Protein AF-A0A3N5XB33-F1 (afdb_monomer_lite)

Sequence (94 aa):
MGSILAEWDRVEEAERLLLENIELAERSAGNSSLKNAYMTLARLAMARGDTGRVFDLLDQADQNWSSTVFQAESQRIRALIMLGAADSQYRGVV

Radius of gyration: 15.43 Å; chains: 1; bounding box: 51×15×44 Å

pLDDT: mean 72.86, std 10.32, range [42.09, 86.31]

Foldseek 3Di:
DVVVVVVVVVLVVLLVVLVVQLVVCVVPVVLPSVLVSLVVQLVSCVVVVVNVSNLVSLVVNCVVDVDPVSVVVSVVSVVVNVVVVVVVVVVVPD

Secondary structure (DSSP, 8-state):
-HHHHHHHHHHHHHHHHHHHHHHHHHHHT-HHHHHHHHHHHHHHHHHTT-HHHHHHHHHHHHHH---HHHHHHHHHHHHHHHHHHHHHHHTT--

Structure (mmCIF, N/CA/C/O backbone):
data_AF-A0A3N5XB33-F1
#
_entry.id   AF-A0A3N5XB33-F1
#
loop_
_atom_site.group_PDB
_atom_site.id
_atom_site.type_symbol
_atom_site.label_atom_id
_atom_site.label_alt_id
_atom_site.label_comp_id
_atom_site.label_asym_id
_atom_site.label_entity_id
_atom_site.label_seq_id
_atom_site.pdbx_PDB_ins_code
_atom_site.Cartn_x
_atom_site.Cartn_y
_atom_site.Cartn_z
_atom_site.occupancy
_atom_site.B_iso_or_equiv
_atom_site.auth_seq_id
_atom_site.auth_comp_id
_atom_site.auth_asym_id
_atom_site.auth_atom_id
_atom_site.pdbx_PDB_model_num
ATOM 1 N N . MET A 1 1 ? -3.112 -5.798 27.303 1.00 55.59 1 MET A N 1
ATOM 2 C CA . MET A 1 1 ? -2.679 -4.431 26.935 1.00 55.59 1 MET A CA 1
ATOM 3 C C . MET A 1 1 ? -1.289 -4.416 26.307 1.00 55.59 1 MET A C 1
ATOM 5 O O . MET A 1 1 ? -1.171 -3.928 25.197 1.00 55.59 1 MET A O 1
ATOM 9 N N . GLY A 1 2 ? -0.265 -5.003 26.944 1.00 64.50 2 GLY A N 1
ATOM 10 C CA . GLY A 1 2 ? 1.102 -5.024 26.391 1.00 64.50 2 GLY A CA 1
ATOM 11 C C . GLY A 1 2 ? 1.273 -5.773 25.059 1.00 64.50 2 GLY A C 1
ATOM 12 O O . GLY A 1 2 ? 2.024 -5.312 24.213 1.00 64.50 2 GLY A O 1
ATOM 13 N N . SER A 1 3 ? 0.545 -6.874 24.829 1.00 62.06 3 SER A N 1
ATOM 14 C CA . SER A 1 3 ? 0.621 -7.635 23.566 1.00 62.06 3 SER A CA 1
ATOM 15 C C . SER A 1 3 ? 0.074 -6.861 22.367 1.00 62.06 3 SER A C 1
ATOM 17 O O . SER A 1 3 ? 0.688 -6.868 21.312 1.00 62.06 3 SER A O 1
ATOM 19 N N . ILE A 1 4 ? -1.037 -6.143 22.554 1.00 56.19 4 ILE A N 1
ATOM 20 C CA . ILE A 1 4 ? -1.638 -5.291 21.522 1.00 56.19 4 ILE A CA 1
ATOM 21 C C . ILE A 1 4 ? -0.688 -4.134 21.208 1.00 56.19 4 ILE A C 1
ATOM 23 O O . ILE A 1 4 ? -0.349 -3.935 20.055 1.00 56.19 4 ILE A O 1
ATOM 27 N N . LEU A 1 5 ? -0.171 -3.423 22.214 1.00 56.22 5 LEU A N 1
ATOM 28 C CA . LEU A 1 5 ? 0.796 -2.342 21.975 1.00 56.22 5 LEU A CA 1
ATOM 29 C C . LEU A 1 5 ? 2.051 -2.831 21.230 1.00 56.22 5 LEU A C 1
ATOM 31 O O . LEU A 1 5 ? 2.504 -2.155 20.317 1.00 56.22 5 LEU A O 1
ATOM 35 N N . ALA A 1 6 ? 2.559 -4.024 21.554 1.00 63.38 6 ALA A N 1
ATOM 36 C CA . ALA A 1 6 ? 3.691 -4.622 20.846 1.00 63.38 6 ALA A CA 1
ATOM 37 C C . ALA A 1 6 ? 3.350 -5.050 19.407 1.00 63.38 6 ALA A C 1
ATOM 39 O O . ALA A 1 6 ? 4.191 -4.962 18.519 1.00 63.38 6 ALA A O 1
ATOM 40 N N . GLU A 1 7 ? 2.131 -5.527 19.148 1.00 66.75 7 GLU A N 1
ATOM 41 C CA . GLU A 1 7 ? 1.676 -5.832 17.787 1.00 66.75 7 GLU A CA 1
ATOM 42 C C . GLU A 1 7 ? 1.526 -4.566 16.941 1.00 66.75 7 GLU A C 1
ATOM 44 O O . GLU A 1 7 ? 1.923 -4.568 15.778 1.00 66.75 7 GLU A O 1
ATOM 49 N N . TRP A 1 8 ? 1.018 -3.480 17.526 1.00 69.25 8 TRP A N 1
ATOM 50 C CA . TRP A 1 8 ? 0.895 -2.183 16.860 1.00 69.25 8 TRP A CA 1
ATOM 51 C C . TRP A 1 8 ? 2.258 -1.552 16.562 1.00 69.25 8 TRP A C 1
ATOM 53 O O . TRP A 1 8 ? 2.485 -1.127 15.432 1.00 69.25 8 TRP A O 1
ATOM 63 N N . ASP A 1 9 ? 3.188 -1.596 17.516 1.00 74.12 9 ASP A N 1
ATOM 64 C CA . ASP A 1 9 ? 4.566 -1.112 17.345 1.00 74.12 9 ASP A CA 1
ATOM 65 C C . ASP A 1 9 ? 5.295 -1.869 16.219 1.00 74.12 9 ASP A C 1
ATOM 67 O O . ASP A 1 9 ? 5.895 -1.275 15.325 1.00 74.12 9 ASP A O 1
ATOM 71 N N . ARG A 1 10 ? 5.129 -3.197 16.159 1.00 76.12 10 ARG A N 1
ATOM 72 C CA . ARG A 1 10 ? 5.677 -4.029 15.071 1.00 76.12 10 ARG A CA 1
ATOM 73 C C . ARG A 1 10 ? 5.046 -3.735 13.711 1.00 76.12 10 ARG A C 1
ATOM 75 O O . ARG A 1 10 ? 5.693 -3.904 12.680 1.00 76.12 10 ARG A O 1
ATOM 82 N N . VAL A 1 11 ? 3.779 -3.337 13.696 1.00 75.75 11 VAL A N 1
ATOM 83 C CA . VAL A 1 11 ? 3.038 -2.964 12.485 1.00 75.75 11 VAL A CA 1
ATOM 84 C C . VAL A 1 11 ? 3.486 -1.589 11.977 1.00 75.75 11 VAL A C 1
ATOM 86 O O . VAL A 1 11 ? 3.669 -1.420 10.773 1.00 75.75 11 VAL A O 1
ATOM 89 N N . GLU A 1 12 ? 3.725 -0.628 12.867 1.00 79.19 12 GLU A N 1
ATOM 90 C CA . GLU A 1 12 ? 4.309 0.680 12.535 1.00 79.19 12 GLU A CA 1
ATOM 91 C C . GLU A 1 12 ? 5.763 0.555 12.063 1.00 79.19 12 GLU A C 1
ATOM 93 O O . GLU A 1 12 ? 6.160 1.172 11.071 1.00 79.19 12 GLU A O 1
ATOM 98 N N . GLU A 1 13 ? 6.550 -0.303 12.709 1.00 79.50 13 GLU A N 1
ATOM 99 C CA . GLU A 1 13 ? 7.910 -0.611 12.282 1.00 79.50 13 GLU A CA 1
ATOM 100 C C . GLU A 1 13 ? 7.937 -1.272 10.898 1.00 79.50 13 GLU A C 1
ATOM 102 O O . GLU A 1 13 ? 8.729 -0.869 10.044 1.00 79.50 13 GLU A O 1
ATOM 107 N N . ALA A 1 14 ? 7.040 -2.231 10.642 1.00 78.06 14 ALA A N 1
ATOM 108 C CA . ALA A 1 14 ? 6.902 -2.856 9.332 1.00 78.06 14 ALA A CA 1
ATOM 109 C C . ALA A 1 14 ? 6.525 -1.836 8.248 1.00 78.06 14 ALA A C 1
ATOM 111 O O . ALA A 1 14 ? 7.106 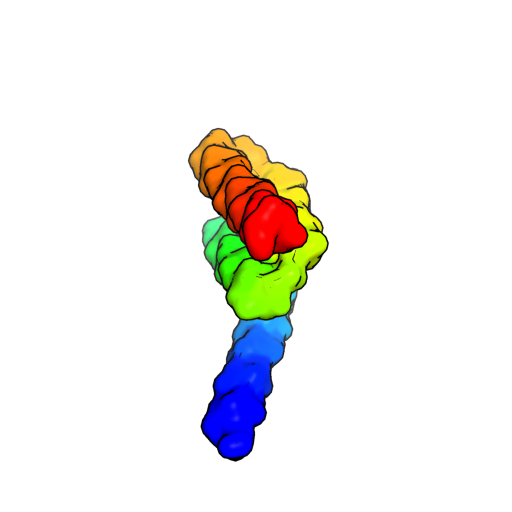-1.860 7.166 1.00 78.06 14 ALA A O 1
ATOM 112 N N . GLU A 1 15 ? 5.599 -0.914 8.530 1.00 80.50 15 GLU A N 1
ATOM 113 C CA . GLU A 1 15 ? 5.244 0.166 7.602 1.00 80.50 15 GLU A CA 1
ATOM 114 C C . GLU A 1 15 ? 6.452 1.047 7.270 1.00 80.50 15 GLU A C 1
ATOM 116 O O . GLU A 1 15 ? 6.736 1.290 6.097 1.00 80.50 15 GLU A O 1
ATOM 121 N N . ARG A 1 16 ? 7.199 1.478 8.289 1.00 83.00 16 ARG A N 1
ATOM 122 C CA . ARG A 1 16 ? 8.390 2.314 8.114 1.00 83.00 16 ARG A CA 1
ATOM 123 C C . ARG A 1 16 ? 9.463 1.618 7.275 1.00 83.00 16 ARG A C 1
ATOM 125 O O . ARG A 1 16 ? 9.982 2.226 6.344 1.00 83.00 16 ARG A O 1
ATOM 132 N N . LEU A 1 17 ? 9.758 0.349 7.562 1.00 81.62 17 LEU A N 1
ATOM 133 C CA . LEU A 1 17 ? 10.740 -0.436 6.805 1.00 81.62 17 LEU A CA 1
ATOM 134 C C . LEU A 1 17 ? 10.313 -0.643 5.346 1.00 81.62 17 LEU A C 1
ATOM 136 O O . LEU A 1 17 ? 11.156 -0.645 4.452 1.00 81.62 17 LEU A O 1
ATOM 140 N N . LEU A 1 18 ? 9.012 -0.806 5.085 1.00 79.50 18 LEU A N 1
ATOM 141 C CA . LEU A 1 18 ? 8.485 -0.930 3.724 1.00 79.50 18 LEU A CA 1
ATOM 142 C C . LEU A 1 18 ? 8.595 0.389 2.952 1.00 79.50 18 LEU A C 1
ATOM 144 O O . LEU A 1 18 ? 8.959 0.359 1.780 1.00 79.50 18 LEU A O 1
ATOM 148 N N . LEU A 1 19 ? 8.335 1.530 3.596 1.00 81.12 19 LEU A N 1
ATOM 149 C CA . LEU A 1 19 ? 8.513 2.856 2.991 1.00 81.12 19 LEU A CA 1
ATOM 150 C C . LEU A 1 19 ? 9.987 3.150 2.680 1.00 81.12 19 LEU A C 1
ATOM 152 O O . LEU A 1 19 ? 10.299 3.623 1.591 1.00 81.12 19 LEU A O 1
ATOM 156 N N . GLU A 1 20 ? 10.899 2.804 3.589 1.00 82.00 20 GLU A N 1
ATOM 157 C CA . GLU A 1 20 ? 12.342 2.933 3.354 1.00 82.00 20 GLU A CA 1
ATOM 158 C C . GLU A 1 20 ? 12.809 2.016 2.212 1.00 82.00 20 GLU A C 1
ATOM 160 O O . GLU A 1 20 ? 13.600 2.418 1.358 1.00 82.00 20 GLU A O 1
ATOM 165 N N . ASN A 1 21 ? 12.276 0.789 2.143 1.00 78.88 21 ASN A N 1
ATOM 166 C CA . ASN A 1 21 ? 12.561 -0.129 1.042 1.00 78.88 21 ASN A CA 1
ATOM 167 C C . ASN A 1 21 ? 12.101 0.442 -0.305 1.00 78.88 21 ASN A C 1
ATOM 169 O O . ASN A 1 21 ? 12.832 0.332 -1.286 1.00 78.88 21 ASN A O 1
ATOM 173 N N . ILE A 1 22 ? 10.926 1.077 -0.339 1.00 78.69 22 ILE A N 1
ATOM 174 C CA . ILE A 1 22 ? 10.409 1.768 -1.524 1.00 78.69 22 ILE A CA 1
ATOM 175 C C . ILE A 1 22 ? 11.368 2.888 -1.938 1.00 78.69 22 ILE A C 1
ATOM 177 O O . ILE A 1 22 ? 11.837 2.878 -3.071 1.00 78.69 22 ILE A O 1
ATOM 181 N N . GLU A 1 23 ? 11.756 3.778 -1.022 1.00 80.38 23 GLU A N 1
ATOM 182 C CA . GLU A 1 23 ? 12.674 4.887 -1.326 1.00 80.38 23 GLU A CA 1
ATOM 183 C C . GLU A 1 23 ? 14.034 4.392 -1.864 1.00 80.38 23 GLU A C 1
ATOM 185 O O . GLU A 1 23 ? 14.595 4.947 -2.814 1.00 80.38 23 GLU A O 1
ATOM 190 N N . LEU A 1 24 ? 14.573 3.309 -1.295 1.00 75.62 24 LEU A N 1
ATOM 191 C CA . LEU A 1 24 ? 15.818 2.682 -1.755 1.00 75.62 24 LEU A CA 1
ATOM 192 C C . LEU A 1 24 ? 15.667 2.002 -3.121 1.00 75.62 24 LEU A C 1
ATOM 194 O O . LEU A 1 24 ? 16.585 2.024 -3.949 1.00 75.62 24 LEU A O 1
ATOM 198 N N . ALA A 1 25 ? 14.529 1.366 -3.364 1.00 72.19 25 ALA A N 1
ATOM 199 C CA . ALA A 1 25 ? 14.274 0.633 -4.590 1.00 72.19 25 ALA A CA 1
ATOM 200 C C . ALA A 1 25 ? 13.942 1.565 -5.768 1.00 72.19 25 ALA A C 1
ATOM 202 O O . ALA A 1 25 ? 14.407 1.302 -6.881 1.00 72.19 25 ALA A O 1
ATOM 203 N N . GLU A 1 26 ? 13.255 2.687 -5.521 1.00 71.12 26 GLU A N 1
ATOM 204 C CA . GLU A 1 26 ? 13.073 3.786 -6.484 1.00 71.12 26 GLU A CA 1
ATOM 205 C C . GLU A 1 26 ? 14.428 4.325 -6.960 1.00 71.12 26 GLU A C 1
ATOM 207 O O . GLU A 1 26 ? 14.624 4.597 -8.144 1.00 71.12 26 GLU A O 1
ATOM 212 N N . ARG A 1 27 ? 15.411 4.400 -6.054 1.00 71.31 27 ARG A N 1
ATOM 213 C CA . ARG A 1 27 ? 16.778 4.836 -6.375 1.00 71.31 27 ARG A CA 1
ATOM 214 C C . ARG A 1 27 ? 17.626 3.783 -7.092 1.00 71.31 27 ARG A C 1
ATOM 216 O O . ARG A 1 27 ? 18.645 4.146 -7.675 1.00 71.31 27 ARG A O 1
ATOM 223 N N . SER A 1 28 ? 17.256 2.500 -7.052 1.00 65.31 28 SER A N 1
ATOM 224 C CA . SER A 1 28 ? 18.125 1.393 -7.496 1.00 65.31 28 SER A CA 1
ATOM 225 C C . SER A 1 28 ? 17.602 0.553 -8.670 1.00 65.31 28 SER A C 1
ATOM 227 O O . SER A 1 28 ? 18.179 -0.490 -8.964 1.00 65.31 28 SER A O 1
ATOM 229 N N . ALA A 1 29 ? 16.553 0.981 -9.386 1.00 60.53 29 ALA A N 1
ATOM 230 C CA . ALA A 1 29 ? 15.898 0.182 -10.442 1.00 60.53 29 ALA A CA 1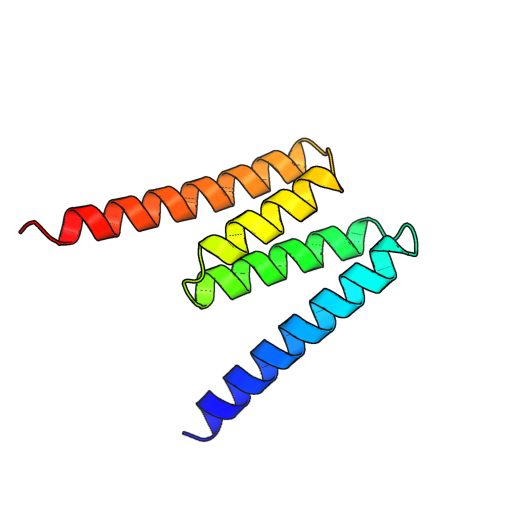
ATOM 231 C C . ALA A 1 29 ? 15.450 -1.224 -9.957 1.00 60.53 29 ALA A C 1
ATOM 233 O O . ALA A 1 29 ? 15.253 -2.154 -10.748 1.00 60.53 29 ALA A O 1
ATOM 234 N N . GLY A 1 30 ? 15.276 -1.375 -8.636 1.00 61.69 30 GLY A N 1
ATOM 235 C CA . GLY A 1 30 ? 14.955 -2.607 -7.912 1.00 61.69 30 GLY A CA 1
ATOM 236 C C . GLY A 1 30 ? 13.475 -2.959 -8.005 1.00 61.69 30 GLY A C 1
ATOM 237 O O . GLY A 1 30 ? 12.729 -2.936 -7.030 1.00 61.69 30 GLY A O 1
ATOM 238 N N . ASN A 1 31 ? 13.054 -3.282 -9.215 1.00 63.50 31 ASN A N 1
ATOM 239 C CA . ASN A 1 31 ? 11.671 -3.222 -9.648 1.00 63.50 31 ASN A CA 1
ATOM 240 C C . ASN A 1 31 ? 10.726 -4.239 -8.936 1.00 63.50 31 ASN A C 1
ATOM 242 O O . ASN A 1 31 ? 9.594 -3.922 -8.568 1.00 63.50 31 ASN A O 1
ATOM 246 N N . SER A 1 32 ? 11.178 -5.461 -8.642 1.00 65.75 32 SER A N 1
ATOM 247 C CA . SER A 1 32 ? 10.331 -6.485 -7.999 1.00 65.75 32 SER A CA 1
ATOM 248 C C . SER A 1 32 ? 10.079 -6.266 -6.500 1.00 65.75 32 SER A C 1
ATOM 250 O O . SER A 1 32 ? 9.048 -6.706 -5.987 1.00 65.75 32 SER A O 1
ATOM 252 N N . SER A 1 33 ? 11.003 -5.609 -5.793 1.00 68.88 33 SER A N 1
ATOM 253 C CA . SER A 1 33 ? 10.906 -5.384 -4.341 1.00 68.88 33 SER A CA 1
ATOM 254 C C . SER A 1 33 ? 9.876 -4.301 -4.005 1.00 68.88 33 SER A C 1
ATOM 256 O O . SER A 1 33 ? 9.094 -4.466 -3.068 1.00 68.88 33 SER A O 1
ATOM 258 N N . LEU A 1 34 ? 9.780 -3.273 -4.857 1.00 72.44 34 LEU A N 1
ATOM 259 C CA . LEU A 1 34 ? 8.785 -2.194 -4.785 1.00 72.44 34 LEU A CA 1
ATOM 260 C C . LEU A 1 34 ? 7.352 -2.710 -4.820 1.00 72.44 34 LEU A C 1
ATOM 262 O O . LEU A 1 34 ? 6.542 -2.369 -3.961 1.00 72.44 34 LEU A O 1
ATOM 266 N N . LYS A 1 35 ? 7.042 -3.582 -5.786 1.00 73.19 35 LYS A N 1
ATOM 267 C CA . LYS A 1 35 ? 5.697 -4.148 -5.949 1.00 73.19 35 LYS A CA 1
ATOM 268 C C . LYS A 1 35 ? 5.202 -4.801 -4.658 1.00 73.19 35 LYS A C 1
ATOM 270 O O . LYS A 1 35 ? 4.078 -4.560 -4.221 1.00 73.19 35 LYS A O 1
ATOM 275 N N . ASN A 1 36 ? 6.030 -5.656 -4.060 1.00 75.62 36 ASN A N 1
ATOM 276 C CA . ASN A 1 36 ? 5.653 -6.370 -2.843 1.00 75.62 36 ASN A CA 1
ATOM 277 C C . ASN A 1 36 ? 5.506 -5.414 -1.655 1.00 75.62 36 ASN A C 1
ATOM 279 O O . ASN A 1 36 ? 4.625 -5.629 -0.819 1.00 75.62 36 ASN A O 1
ATOM 283 N N . ALA A 1 37 ? 6.309 -4.349 -1.607 1.00 80.69 37 ALA A N 1
ATOM 284 C CA . ALA A 1 37 ? 6.210 -3.333 -0.573 1.00 80.69 37 ALA A CA 1
ATOM 285 C C . ALA A 1 37 ? 4.879 -2.568 -0.642 1.00 80.69 37 ALA A C 1
ATOM 287 O O . ALA A 1 37 ? 4.128 -2.580 0.335 1.00 80.69 37 ALA A O 1
ATOM 288 N N . TYR A 1 38 ? 4.511 -2.026 -1.808 1.00 80.38 38 TYR A N 1
ATOM 289 C CA . TYR A 1 38 ? 3.229 -1.330 -1.995 1.00 80.38 38 TYR A CA 1
ATOM 290 C C . TYR A 1 38 ? 2.015 -2.223 -1.710 1.00 80.38 38 TYR A C 1
ATOM 292 O O . TYR A 1 38 ? 1.078 -1.803 -1.034 1.00 80.38 38 TYR A O 1
ATOM 300 N N . MET A 1 39 ? 2.043 -3.485 -2.149 1.00 77.56 39 MET A N 1
ATOM 301 C CA . MET A 1 39 ? 0.963 -4.443 -1.874 1.00 77.56 39 MET A CA 1
ATOM 302 C C . MET A 1 39 ? 0.816 -4.757 -0.383 1.00 77.56 39 MET A C 1
ATOM 304 O O . MET A 1 39 ? -0.295 -4.940 0.118 1.00 77.56 39 MET A O 1
ATOM 308 N N . THR A 1 40 ? 1.935 -4.836 0.335 1.00 82.25 40 THR A N 1
ATOM 309 C CA . THR A 1 40 ? 1.932 -5.094 1.777 1.00 82.25 40 THR A CA 1
ATOM 310 C C . THR A 1 40 ? 1.415 -3.878 2.541 1.00 82.25 40 THR A C 1
ATOM 312 O O . THR A 1 40 ? 0.579 -4.035 3.430 1.00 82.25 40 THR A O 1
ATOM 315 N N . LEU A 1 41 ? 1.8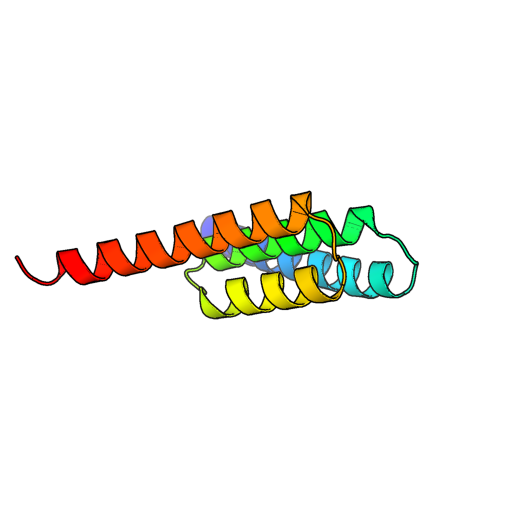13 -2.668 2.137 1.00 83.50 41 LEU A N 1
ATOM 316 C CA . LEU A 1 41 ? 1.297 -1.418 2.696 1.00 83.50 41 LEU A CA 1
ATOM 317 C C . LEU A 1 41 ? -0.210 -1.252 2.452 1.00 83.50 41 LEU A C 1
ATOM 319 O O . LEU A 1 41 ? -0.943 -0.910 3.377 1.00 83.50 41 LEU A O 1
ATOM 323 N N . ALA A 1 42 ? -0.700 -1.568 1.250 1.00 80.25 42 ALA A N 1
ATOM 324 C CA . ALA A 1 42 ? -2.127 -1.518 0.938 1.00 80.25 42 ALA A CA 1
ATOM 325 C C . ALA A 1 42 ? -2.938 -2.470 1.836 1.00 80.25 42 ALA A C 1
ATOM 327 O O . ALA A 1 42 ? -3.968 -2.092 2.387 1.00 80.25 42 ALA A O 1
ATOM 328 N N . ARG A 1 43 ? -2.453 -3.697 2.065 1.00 78.38 43 ARG A N 1
ATOM 329 C CA . ARG A 1 43 ? -3.103 -4.651 2.985 1.00 78.38 43 ARG A CA 1
ATOM 330 C C . ARG A 1 43 ? -3.092 -4.168 4.436 1.00 78.38 43 ARG A C 1
ATOM 332 O O . ARG A 1 43 ? -4.071 -4.378 5.148 1.00 78.38 43 ARG A O 1
ATOM 339 N N . LEU A 1 44 ? -2.013 -3.516 4.866 1.00 82.12 44 LEU A N 1
ATOM 340 C CA . LEU A 1 44 ? -1.908 -2.932 6.202 1.00 82.12 44 LEU A CA 1
ATOM 341 C C . LEU A 1 44 ? -2.909 -1.787 6.398 1.00 82.12 44 LEU A C 1
ATOM 343 O O . LEU A 1 44 ? -3.618 -1.748 7.402 1.00 82.12 44 LEU A O 1
ATOM 347 N N . ALA A 1 45 ? -3.017 -0.895 5.411 1.00 81.38 45 ALA A N 1
ATOM 348 C CA . ALA A 1 45 ? -3.986 0.194 5.412 1.00 81.38 45 ALA A CA 1
ATOM 349 C C . ALA A 1 45 ? -5.434 -0.333 5.390 1.00 81.38 45 ALA A C 1
ATOM 351 O O . ALA A 1 45 ? -6.266 0.144 6.161 1.00 81.38 45 ALA A O 1
ATOM 352 N N . MET A 1 46 ? -5.718 -1.399 4.628 1.00 75.62 46 MET A N 1
ATOM 353 C CA . MET A 1 46 ? -7.011 -2.098 4.687 1.00 75.62 46 MET A CA 1
ATOM 354 C C . MET A 1 46 ? -7.315 -2.645 6.087 1.00 75.62 46 MET A C 1
ATOM 356 O O . MET A 1 46 ? -8.430 -2.476 6.572 1.00 75.62 46 MET A O 1
ATOM 360 N N . ALA A 1 47 ? -6.341 -3.277 6.751 1.00 76.94 47 ALA A N 1
ATOM 361 C CA . ALA A 1 47 ? -6.520 -3.814 8.102 1.00 76.94 47 ALA A CA 1
ATOM 362 C C . ALA A 1 47 ? -6.791 -2.716 9.148 1.00 76.94 47 ALA A C 1
ATOM 364 O O . ALA A 1 47 ? -7.477 -2.966 10.137 1.00 76.94 47 ALA A O 1
ATOM 365 N N . ARG A 1 48 ? -6.293 -1.496 8.912 1.00 78.00 48 ARG A N 1
ATOM 366 C CA . ARG A 1 48 ? -6.561 -0.306 9.736 1.00 78.00 48 ARG A CA 1
ATOM 367 C C . ARG A 1 48 ? -7.842 0.443 9.342 1.00 78.00 48 ARG A C 1
ATOM 369 O O . ARG A 1 48 ? -8.201 1.408 10.010 1.00 78.00 48 ARG A O 1
ATOM 376 N N . GLY A 1 49 ? -8.530 0.021 8.279 1.00 78.06 49 GLY A N 1
ATOM 377 C CA . GLY A 1 49 ? -9.709 0.709 7.743 1.00 78.06 49 GLY A CA 1
ATOM 378 C C . GLY A 1 49 ? -9.398 2.030 7.026 1.00 78.06 49 GLY A C 1
ATOM 379 O O . GLY A 1 49 ? -10.321 2.764 6.675 1.00 78.06 49 GLY A O 1
ATOM 380 N N . ASP A 1 50 ? -8.121 2.330 6.775 1.00 82.00 50 ASP A N 1
ATOM 381 C CA . ASP A 1 50 ? -7.676 3.548 6.097 1.00 82.00 50 ASP A CA 1
ATOM 382 C C . ASP A 1 50 ? -7.760 3.372 4.578 1.00 82.00 50 ASP A C 1
ATOM 384 O O . ASP A 1 50 ? -6.774 3.168 3.870 1.00 82.00 50 ASP A O 1
ATOM 388 N N . THR A 1 51 ? -8.992 3.391 4.077 1.00 78.44 51 THR A N 1
ATOM 389 C CA . THR A 1 51 ? -9.285 3.191 2.653 1.00 78.44 51 THR A CA 1
ATOM 390 C C . THR A 1 51 ? -8.661 4.263 1.760 1.00 78.44 51 THR A C 1
ATOM 392 O O . THR A 1 51 ? -8.249 3.936 0.649 1.00 78.44 51 THR A O 1
ATOM 395 N N . GLY A 1 52 ? -8.524 5.504 2.245 1.00 82.94 52 GLY A N 1
ATOM 396 C CA . GLY A 1 52 ? -7.864 6.592 1.518 1.00 82.94 52 GLY A CA 1
ATOM 397 C C . GLY A 1 52 ? -6.398 6.271 1.248 1.00 82.94 52 GLY A C 1
ATOM 398 O O . GLY A 1 52 ? -5.968 6.267 0.095 1.00 82.94 52 GLY A O 1
ATOM 399 N N . ARG A 1 53 ? -5.664 5.859 2.288 1.00 82.06 53 ARG A N 1
ATOM 400 C CA . ARG A 1 53 ? -4.259 5.464 2.146 1.00 82.06 53 ARG A CA 1
ATOM 401 C C . ARG A 1 53 ? -4.072 4.245 1.247 1.00 82.06 53 ARG A C 1
ATOM 403 O O . ARG A 1 53 ? -3.053 4.154 0.567 1.00 82.06 53 ARG A O 1
ATOM 410 N N . VAL A 1 54 ? -5.044 3.328 1.184 1.0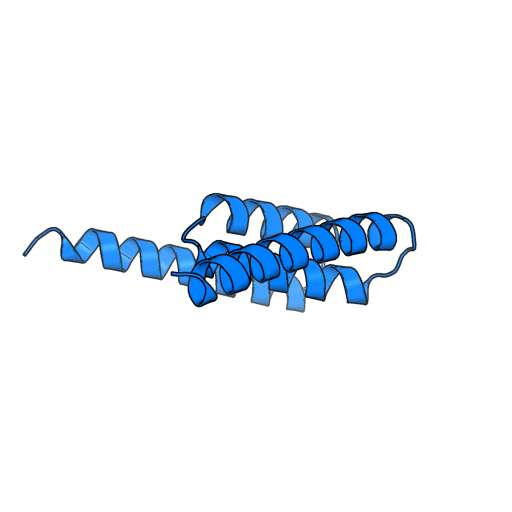0 82.75 54 VAL A N 1
ATOM 411 C CA . VAL A 1 54 ? -4.990 2.218 0.216 1.00 82.75 54 VAL A CA 1
ATOM 412 C C . VAL A 1 54 ? -5.015 2.732 -1.224 1.00 82.75 54 VAL A C 1
ATOM 414 O O . VAL A 1 54 ? -4.208 2.276 -2.030 1.00 82.75 54 VAL A O 1
ATOM 417 N N . PHE A 1 55 ? -5.909 3.666 -1.561 1.00 83.50 55 PHE A N 1
ATOM 418 C CA . PHE A 1 55 ? -5.985 4.206 -2.921 1.00 83.50 55 PHE A CA 1
ATOM 419 C C . PHE A 1 55 ? -4.710 4.959 -3.309 1.00 83.50 55 PHE A C 1
ATOM 421 O O . PHE A 1 55 ? -4.184 4.702 -4.390 1.00 83.50 55 PHE A O 1
ATOM 428 N N . ASP A 1 56 ? -4.161 5.775 -2.407 1.00 86.31 56 ASP A N 1
ATOM 429 C CA . ASP A 1 56 ? -2.914 6.509 -2.654 1.00 86.31 56 ASP A CA 1
ATOM 430 C C . ASP A 1 56 ? -1.737 5.564 -2.944 1.00 86.31 56 ASP A C 1
ATOM 432 O O . ASP A 1 56 ? -0.950 5.794 -3.862 1.00 86.31 56 ASP A O 1
ATOM 436 N N . LEU A 1 57 ? -1.619 4.472 -2.180 1.00 84.25 57 LEU A N 1
ATOM 437 C CA . LEU A 1 57 ? -0.563 3.473 -2.367 1.00 84.25 57 LEU A CA 1
ATOM 438 C C . LEU A 1 57 ? -0.711 2.718 -3.692 1.00 84.25 57 LEU A C 1
ATOM 440 O O . LEU A 1 57 ? 0.289 2.419 -4.345 1.00 84.25 57 LEU A O 1
ATOM 444 N N . LEU A 1 58 ? -1.946 2.408 -4.094 1.00 82.00 58 LEU A N 1
ATOM 445 C CA . LEU A 1 58 ? -2.216 1.754 -5.372 1.00 82.00 58 LEU A CA 1
ATOM 446 C C . LEU A 1 58 ? -1.959 2.696 -6.554 1.00 82.00 58 LEU A C 1
ATOM 448 O O . LEU A 1 58 ? -1.386 2.256 -7.545 1.00 82.00 58 LEU A O 1
ATOM 452 N N . ASP A 1 59 ? -2.309 3.980 -6.441 1.00 84.31 59 ASP A N 1
ATOM 453 C CA . ASP A 1 59 ? -2.029 4.993 -7.467 1.00 84.31 59 ASP A CA 1
ATOM 454 C C . ASP A 1 59 ? -0.519 5.196 -7.657 1.00 84.31 59 ASP A C 1
ATOM 456 O O . ASP A 1 59 ? -0.037 5.205 -8.790 1.00 84.31 59 ASP A O 1
ATOM 460 N N . GLN A 1 60 ? 0.245 5.297 -6.564 1.00 81.06 60 GLN A N 1
ATOM 461 C CA . GLN A 1 60 ? 1.709 5.398 -6.624 1.00 81.06 60 GLN A CA 1
ATOM 462 C C . GLN A 1 60 ? 2.341 4.165 -7.273 1.00 81.06 60 GLN A C 1
ATOM 464 O O . GLN A 1 60 ? 3.270 4.280 -8.075 1.00 81.06 60 GLN A O 1
ATOM 469 N N . ALA A 1 61 ? 1.824 2.979 -6.964 1.00 77.50 61 ALA A N 1
ATOM 470 C CA . ALA A 1 61 ? 2.316 1.752 -7.561 1.00 77.50 61 ALA A CA 1
ATOM 471 C C . ALA A 1 61 ? 1.946 1.639 -9.054 1.00 77.50 61 ALA A C 1
ATOM 473 O O . ALA A 1 61 ? 2.783 1.226 -9.853 1.00 77.50 61 ALA A O 1
ATOM 474 N N . ASP A 1 62 ? 0.736 2.053 -9.450 1.00 79.31 62 ASP A N 1
ATOM 475 C CA . ASP A 1 62 ? 0.271 2.042 -10.845 1.00 79.31 62 ASP A CA 1
ATOM 476 C C . ASP A 1 62 ? 1.051 3.049 -11.721 1.00 79.31 62 ASP A C 1
ATOM 478 O O . ASP A 1 62 ? 1.344 2.758 -12.883 1.00 79.31 62 ASP A O 1
ATOM 482 N N . GLN A 1 63 ? 1.437 4.209 -11.171 1.00 77.56 63 GLN A N 1
ATOM 483 C CA . GLN A 1 63 ? 2.263 5.216 -11.861 1.00 77.56 63 GLN A CA 1
ATOM 484 C C . GLN A 1 63 ? 3.695 4.732 -12.111 1.00 77.56 63 GLN A C 1
ATOM 486 O O . GLN A 1 63 ? 4.268 5.005 -13.166 1.00 77.56 63 GLN A O 1
ATOM 491 N N . ASN A 1 64 ? 4.259 3.997 -11.155 1.00 69.69 64 ASN A N 1
ATOM 492 C CA . ASN A 1 64 ? 5.613 3.461 -11.252 1.00 69.69 64 ASN A CA 1
ATOM 493 C C . ASN A 1 64 ? 5.672 2.111 -11.993 1.00 69.69 64 ASN A C 1
ATOM 495 O O . ASN A 1 64 ? 6.745 1.713 -12.450 1.00 69.69 64 ASN A O 1
ATOM 499 N N . TRP A 1 65 ? 4.543 1.403 -12.146 1.00 69.31 65 TRP A N 1
ATOM 500 C CA . TRP A 1 65 ? 4.502 0.070 -12.749 1.00 69.31 65 TRP A CA 1
ATOM 501 C C . TRP A 1 65 ? 3.306 -0.172 -13.682 1.00 69.31 65 TRP A C 1
ATOM 503 O O . TRP A 1 65 ? 2.253 -0.679 -13.292 1.00 69.31 65 TRP A O 1
ATOM 513 N N . SER A 1 66 ? 3.506 0.048 -14.980 1.00 62.91 66 SER A N 1
ATOM 514 C CA . SER A 1 66 ? 2.492 -0.171 -16.023 1.00 62.91 66 SER A CA 1
ATOM 515 C C . SER A 1 66 ? 2.413 -1.622 -16.538 1.00 62.91 66 SER A C 1
ATOM 517 O O . SER A 1 66 ? 2.362 -1.875 -17.740 1.00 62.91 66 SER A O 1
ATOM 519 N N . SER A 1 67 ? 2.387 -2.615 -15.641 1.00 69.12 67 SER A N 1
ATOM 520 C CA . SER A 1 67 ? 2.124 -4.011 -16.039 1.00 69.12 67 SER A CA 1
ATOM 521 C C . SER A 1 67 ? 0.648 -4.366 -15.908 1.00 69.12 67 SER A C 1
ATOM 523 O O . SER A 1 67 ? 0.040 -4.166 -14.859 1.00 69.12 67 SER A O 1
ATOM 525 N N . THR A 1 68 ? 0.106 -5.013 -16.938 1.00 65.44 68 THR A N 1
ATOM 526 C CA . THR A 1 68 ? -1.283 -5.489 -17.013 1.00 65.44 68 THR A CA 1
ATOM 527 C C . THR A 1 68 ? -1.676 -6.394 -15.840 1.00 65.44 68 THR A C 1
ATOM 529 O O . THR A 1 68 ? -2.800 -6.326 -15.352 1.00 65.44 68 THR A O 1
ATOM 532 N N . VAL A 1 69 ? -0.746 -7.223 -15.348 1.00 66.44 69 VAL A N 1
ATOM 533 C CA . VAL A 1 69 ? -0.982 -8.112 -14.194 1.00 66.44 69 VAL A CA 1
ATOM 534 C C . VAL A 1 69 ? -1.089 -7.317 -12.892 1.00 66.44 69 VAL A C 1
ATOM 536 O O . VAL A 1 69 ? -1.895 -7.651 -12.030 1.00 66.44 69 VAL A O 1
ATOM 539 N N . PHE A 1 70 ? -0.294 -6.255 -12.746 1.00 68.25 70 PHE A N 1
ATOM 540 C CA . PHE A 1 70 ? -0.331 -5.408 -11.557 1.00 68.25 70 PHE A CA 1
ATOM 541 C C . PHE A 1 70 ? -1.602 -4.557 -11.515 1.00 68.25 70 PHE A C 1
ATOM 543 O O . PHE A 1 70 ? -2.284 -4.527 -10.496 1.00 68.25 70 PHE A O 1
ATOM 550 N N . GLN A 1 71 ? -1.982 -3.975 -12.652 1.00 72.62 71 GLN A N 1
ATOM 551 C CA . GLN A 1 71 ? -3.230 -3.227 -12.773 1.00 72.62 71 GLN A CA 1
ATOM 552 C C . GLN A 1 71 ? -4.448 -4.099 -12.442 1.00 72.62 71 GLN A C 1
ATOM 554 O O . GLN A 1 71 ? -5.346 -3.649 -11.739 1.00 72.62 71 GLN A O 1
ATOM 559 N N . ALA A 1 72 ? -4.476 -5.366 -12.872 1.00 74.00 72 ALA A N 1
ATOM 560 C CA . ALA A 1 72 ? -5.562 -6.283 -12.520 1.00 74.00 72 ALA A CA 1
ATOM 561 C C . ALA A 1 72 ? -5.663 -6.529 -10.999 1.00 74.00 72 ALA A C 1
ATOM 563 O O . ALA A 1 72 ? -6.762 -6.558 -10.443 1.00 74.00 72 ALA A O 1
ATOM 564 N N . GLU A 1 73 ? -4.524 -6.671 -10.317 1.00 75.50 73 GLU A N 1
ATOM 565 C CA . GLU A 1 73 ? -4.454 -6.852 -8.862 1.00 75.50 73 GLU A CA 1
ATOM 566 C C . GLU A 1 73 ? -4.861 -5.568 -8.108 1.00 75.50 73 GLU A C 1
ATOM 568 O O . GLU A 1 73 ? -5.665 -5.632 -7.174 1.00 75.50 73 GLU A O 1
ATOM 573 N N . SER A 1 74 ? -4.383 -4.401 -8.562 1.00 77.69 74 SER A N 1
ATOM 574 C CA . SER A 1 74 ? -4.776 -3.071 -8.068 1.00 77.69 74 SER A CA 1
ATOM 575 C C . SER A 1 74 ? -6.294 -2.887 -8.165 1.00 77.69 74 SER A C 1
ATOM 577 O O . SER A 1 74 ? -6.964 -2.641 -7.161 1.00 77.69 74 SER A O 1
ATOM 579 N N . GLN A 1 75 ? -6.879 -3.132 -9.341 1.00 80.62 75 GLN A N 1
ATOM 580 C CA . GLN A 1 75 ? -8.325 -3.019 -9.559 1.00 80.62 75 GLN A CA 1
ATOM 581 C C . GLN A 1 75 ? -9.135 -3.996 -8.699 1.00 80.62 75 GLN A C 1
ATOM 583 O O . GLN A 1 75 ? -10.201 -3.639 -8.196 1.00 80.62 75 GLN A O 1
ATOM 588 N N . ARG A 1 76 ? -8.627 -5.212 -8.462 1.00 81.69 76 ARG A N 1
ATOM 589 C CA . ARG A 1 76 ? -9.275 -6.177 -7.566 1.00 81.69 76 ARG A CA 1
ATOM 590 C C . ARG A 1 76 ? -9.341 -5.660 -6.127 1.00 81.69 76 ARG A C 1
ATOM 592 O O . ARG A 1 76 ? -10.390 -5.781 -5.499 1.00 81.69 76 ARG A O 1
ATOM 599 N N . ILE A 1 77 ? -8.256 -5.083 -5.607 1.00 79.00 77 ILE A N 1
ATOM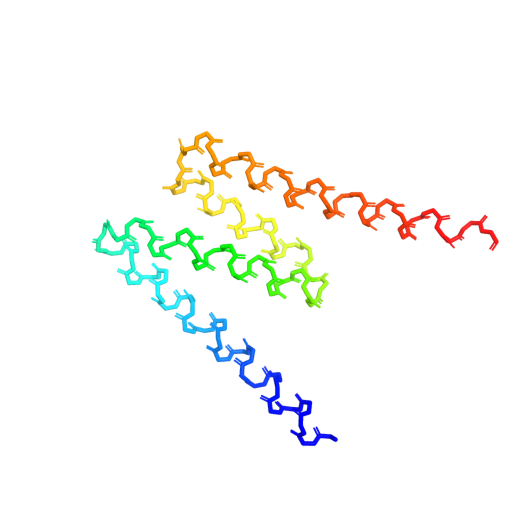 600 C CA . ILE A 1 77 ? -8.232 -4.505 -4.252 1.00 79.00 77 ILE A CA 1
ATOM 601 C C . ILE A 1 77 ? -9.189 -3.314 -4.162 1.00 79.00 77 ILE A C 1
ATOM 603 O O . ILE A 1 77 ? -9.992 -3.245 -3.231 1.00 79.00 77 ILE A O 1
ATOM 607 N N . ARG A 1 78 ? -9.169 -2.424 -5.159 1.00 83.31 78 ARG A N 1
ATOM 608 C CA . ARG A 1 78 ? -10.101 -1.289 -5.241 1.00 83.31 78 ARG A CA 1
ATOM 609 C C . ARG A 1 78 ? -11.560 -1.757 -5.220 1.00 83.31 78 ARG A C 1
ATOM 611 O O . ARG A 1 78 ? -12.354 -1.229 -4.447 1.00 83.31 78 ARG A O 1
ATOM 618 N N . ALA A 1 79 ? -11.900 -2.785 -6.000 1.00 81.50 79 ALA A N 1
ATOM 619 C CA . ALA A 1 79 ? -13.245 -3.358 -6.031 1.00 81.50 79 ALA A CA 1
ATOM 620 C C . ALA A 1 79 ? -13.661 -3.966 -4.682 1.00 81.50 79 ALA A C 1
ATOM 622 O O . ALA A 1 79 ? -14.794 -3.767 -4.252 1.00 81.50 79 ALA A O 1
ATOM 623 N N . LEU A 1 80 ? -12.756 -4.660 -3.981 1.00 80.56 80 LEU A N 1
ATOM 624 C CA . LEU A 1 80 ? -13.034 -5.207 -2.645 1.00 80.56 80 LEU A CA 1
ATOM 625 C C . LEU A 1 80 ? -13.337 -4.106 -1.621 1.00 80.56 80 LEU A C 1
ATOM 627 O O . LEU A 1 80 ? -14.245 -4.267 -0.809 1.00 80.56 80 LEU A O 1
ATOM 631 N N . ILE A 1 81 ? -12.623 -2.981 -1.684 1.00 81.38 81 ILE A N 1
ATOM 6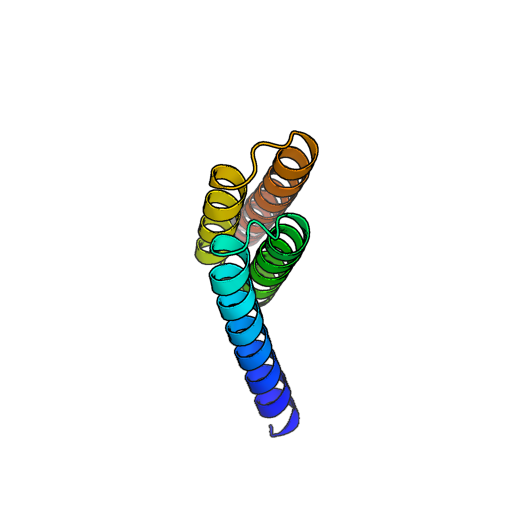32 C CA . ILE A 1 81 ? -12.870 -1.828 -0.809 1.00 81.38 81 ILE A CA 1
ATOM 633 C C . ILE A 1 81 ? -14.218 -1.183 -1.127 1.00 81.38 81 ILE A C 1
ATOM 635 O O . ILE A 1 81 ? -15.002 -0.937 -0.214 1.00 81.38 81 ILE A O 1
ATOM 639 N N . MET A 1 82 ? -14.522 -0.953 -2.407 1.00 83.38 82 MET A N 1
ATOM 640 C CA . MET A 1 82 ? -15.805 -0.366 -2.815 1.00 83.38 82 MET A CA 1
ATOM 641 C C . MET A 1 82 ? -16.993 -1.264 -2.449 1.00 83.38 82 MET A C 1
ATOM 643 O O . MET A 1 82 ? -18.007 -0.765 -1.969 1.00 83.38 82 MET A O 1
ATOM 647 N N . LEU A 1 83 ? -16.868 -2.584 -2.621 1.00 78.81 83 LEU A N 1
ATOM 648 C CA . LEU A 1 83 ? -17.908 -3.546 -2.241 1.00 78.81 83 LEU A CA 1
ATOM 649 C C . LEU A 1 83 ? -18.085 -3.627 -0.719 1.00 78.81 83 LEU A C 1
ATOM 651 O O . LEU A 1 83 ? -19.216 -3.645 -0.246 1.00 78.81 83 LEU A O 1
ATOM 655 N N . GLY A 1 84 ? -16.995 -3.614 0.056 1.00 72.31 84 GLY A N 1
ATOM 656 C CA . GLY A 1 84 ? -17.065 -3.572 1.521 1.00 72.31 84 GLY A CA 1
ATOM 657 C C . GLY A 1 84 ? -17.654 -2.263 2.065 1.00 72.31 84 GLY A C 1
ATOM 658 O O . GLY A 1 84 ? -18.384 -2.276 3.055 1.00 72.31 84 GLY A O 1
ATOM 659 N N . ALA A 1 85 ? -17.386 -1.135 1.401 1.00 62.00 85 ALA A N 1
ATOM 660 C CA . ALA A 1 85 ? -17.990 0.157 1.725 1.00 62.00 85 ALA A CA 1
ATOM 661 C C . ALA A 1 85 ? -19.483 0.216 1.357 1.00 62.00 85 ALA A C 1
ATOM 663 O O . ALA A 1 85 ? -20.272 0.818 2.080 1.00 62.00 85 ALA A O 1
ATOM 664 N N . ALA A 1 86 ? -19.889 -0.440 0.267 1.00 59.22 86 ALA A N 1
ATOM 665 C CA . ALA A 1 86 ? -21.297 -0.554 -0.102 1.00 59.22 86 ALA A CA 1
ATOM 666 C C . ALA A 1 86 ? -22.078 -1.417 0.906 1.00 59.22 86 ALA A C 1
ATOM 668 O O . ALA A 1 86 ? -23.184 -1.055 1.304 1.00 59.22 86 ALA A O 1
ATOM 669 N N . ASP A 1 87 ? -21.494 -2.521 1.377 1.00 55.06 87 ASP A N 1
ATOM 670 C CA . ASP A 1 87 ? -22.150 -3.448 2.311 1.00 55.06 87 ASP A CA 1
ATOM 671 C C . ASP A 1 87 ? -22.362 -2.826 3.711 1.00 55.06 87 ASP A C 1
ATOM 673 O O . ASP A 1 87 ? -23.372 -3.071 4.377 1.00 55.06 87 ASP A O 1
ATOM 677 N N . SER A 1 88 ? -21.459 -1.937 4.148 1.00 55.78 88 SER A N 1
ATOM 678 C CA . SER A 1 88 ? -21.624 -1.170 5.393 1.00 55.78 88 SER A CA 1
ATOM 679 C C . SER A 1 88 ? -22.669 -0.052 5.281 1.00 55.78 88 SER A C 1
ATOM 681 O O . SER A 1 88 ? -23.357 0.235 6.261 1.00 55.78 88 SER A O 1
ATOM 683 N N . GLN A 1 89 ? -22.859 0.524 4.089 1.00 51.97 89 GLN A N 1
ATOM 684 C CA . GLN A 1 89 ? -23.907 1.513 3.813 1.00 51.97 89 GLN A CA 1
ATOM 685 C C . GLN A 1 89 ? -25.320 0.907 3.816 1.00 51.97 89 GLN A C 1
ATOM 687 O O . GLN A 1 89 ? -26.266 1.569 4.239 1.00 51.97 89 GLN A O 1
ATOM 692 N N . TYR A 1 90 ? -25.473 -0.356 3.406 1.00 45.41 90 TYR A N 1
ATOM 693 C CA . TYR A 1 90 ? -26.776 -1.034 3.374 1.00 45.41 90 TYR A CA 1
ATOM 694 C C . TYR A 1 90 ? -27.221 -1.614 4.728 1.00 45.41 90 TYR A C 1
ATOM 696 O O . TYR A 1 90 ? -28.419 -1.765 4.961 1.00 45.41 90 TYR A O 1
ATOM 704 N N . ARG A 1 91 ? -26.301 -1.884 5.664 1.00 48.31 91 ARG A N 1
ATOM 705 C CA . ARG A 1 91 ? -26.643 -2.371 7.018 1.00 48.31 91 ARG A CA 1
ATOM 706 C C . ARG A 1 91 ? -27.194 -1.304 7.975 1.00 48.31 91 ARG A C 1
ATOM 708 O O . ARG A 1 91 ? -27.599 -1.652 9.077 1.00 48.31 91 ARG A O 1
ATOM 715 N N . GLY A 1 92 ? -27.232 -0.033 7.573 1.00 47.84 92 GLY A N 1
ATOM 716 C CA . GLY A 1 92 ? -27.781 1.067 8.378 1.00 47.84 92 GLY A CA 1
ATOM 717 C C . GLY A 1 92 ? -29.281 1.340 8.195 1.00 47.84 92 GLY A C 1
ATOM 718 O O . GLY A 1 92 ? -29.767 2.323 8.746 1.00 47.84 92 GLY A O 1
ATOM 719 N N . VAL A 1 93 ? -30.004 0.535 7.403 1.00 48.94 93 VAL A N 1
ATOM 720 C CA . VAL A 1 93 ? -31.395 0.821 6.978 1.00 48.94 93 VAL A CA 1
ATOM 721 C C . VAL A 1 93 ? -32.385 -0.296 7.364 1.00 48.94 93 VAL A C 1
ATOM 723 O O . VAL A 1 93 ? -33.426 -0.443 6.730 1.00 48.94 93 VAL A O 1
ATOM 726 N N . VAL A 1 94 ? -32.094 -1.099 8.396 1.00 42.09 94 VAL A N 1
ATOM 727 C CA . VAL A 1 94 ? -33.020 -2.141 8.896 1.00 42.09 94 VAL A CA 1
ATOM 728 C C . VAL A 1 94 ? -33.300 -1.962 10.377 1.00 42.09 94 VAL A C 1
ATOM 730 O O . VAL A 1 94 ? -32.319 -1.777 11.130 1.00 42.09 94 VAL A O 1
#